Protein AF-A0A1I5ERI8-F1 (afdb_monomer_lite)

Radius of gyration: 33.24 Å; chains: 1; bounding box: 32×45×101 Å

Organism: NCBI:txid1881036

Sequence (100 aa):
MKSLLITCFTTLLITLAGPASADSNSGTITFRGAITNGSCNMNIGQNPVVFDCYDPASGKAVVTTANLMNPKSLTGLPVEVKMHWFNPEKTKGIIEVSYL

Foldseek 3Di:
DPPVVVVVVVVVVVVPPDPDPPPPPDDDDDDDDDDDPDAWDWPPVDPQIWIFHQQPVVRDTDIATAGPVDVVRQVPDQWHWDWAAPDPVRPDTDIDTGHD

pLDDT: mean 77.41, std 13.07, range [50.09, 92.06]

InterPro domains:
  IPR059806 YmdA, beta-sandwich domain [PF27184] (30-99)

Structure (mmCIF, N/CA/C/O backbone):
data_AF-A0A1I5ERI8-F1
#
_entry.id   AF-A0A1I5ERI8-F1
#
loop_
_atom_site.group_PDB
_atom_site.id
_atom_site.type_symbol
_atom_site.label_atom_id
_atom_site.label_alt_id
_atom_site.label_comp_id
_atom_site.label_asym_id
_atom_site.label_entity_id
_atom_site.label_seq_id
_atom_site.pdbx_PDB_ins_code
_atom_site.Cartn_x
_atom_site.Cartn_y
_atom_site.Cartn_z
_atom_site.occupancy
_atom_site.B_iso_or_equiv
_atom_site.auth_seq_id
_atom_site.auth_comp_id
_atom_site.auth_asym_id
_atom_site.auth_atom_id
_atom_site.pdbx_PDB_model_num
ATOM 1 N N . MET A 1 1 ? -0.067 32.428 84.262 1.00 50.50 1 MET A N 1
ATOM 2 C CA . MET A 1 1 ? -1.143 32.370 83.241 1.00 50.50 1 MET A CA 1
ATOM 3 C C . MET A 1 1 ? -0.608 32.426 81.795 1.00 50.50 1 MET A C 1
ATOM 5 O O . MET A 1 1 ? -1.209 33.080 80.960 1.00 50.50 1 MET A O 1
ATOM 9 N N . LYS A 1 2 ? 0.510 31.754 81.457 1.00 50.09 2 LYS A N 1
ATOM 10 C CA . LYS A 1 2 ? 1.075 31.770 80.082 1.00 50.09 2 LYS A CA 1
ATOM 11 C C . LYS A 1 2 ? 1.127 30.395 79.394 1.00 50.09 2 LYS A C 1
ATOM 13 O O . LYS A 1 2 ? 1.260 30.342 78.183 1.00 50.09 2 LYS A O 1
ATOM 18 N N . SER A 1 3 ? 0.966 29.299 80.145 1.00 53.22 3 SER A N 1
ATOM 19 C CA . SER A 1 3 ? 1.061 27.930 79.607 1.00 53.22 3 SER A CA 1
ATOM 20 C C . SER A 1 3 ? -0.217 27.466 78.882 1.00 53.22 3 SER A C 1
ATOM 22 O O . SER A 1 3 ? -0.141 26.768 77.881 1.00 53.22 3 SER A O 1
ATOM 24 N N . LEU A 1 4 ? -1.397 27.934 79.313 1.00 54.72 4 LEU A N 1
ATOM 25 C CA . LEU A 1 4 ? -2.700 27.540 78.743 1.00 54.72 4 LEU A CA 1
ATOM 26 C C . LEU A 1 4 ? -2.958 28.053 77.313 1.00 54.72 4 LEU A C 1
ATOM 28 O O . LEU A 1 4 ? -3.754 27.466 76.589 1.00 54.72 4 LEU A O 1
ATOM 32 N N . LEU A 1 5 ? -2.293 29.134 76.896 1.00 55.12 5 LEU A N 1
ATOM 33 C CA . LEU A 1 5 ? -2.463 29.716 75.558 1.00 55.12 5 LEU A CA 1
ATOM 34 C C . LEU A 1 5 ? -1.765 28.896 74.463 1.00 55.12 5 LEU A C 1
ATOM 36 O O . LEU A 1 5 ? -2.215 28.892 73.321 1.00 55.12 5 LEU A O 1
ATOM 40 N N . ILE A 1 6 ? -0.692 28.180 74.809 1.00 56.03 6 ILE A N 1
ATOM 41 C CA . ILE A 1 6 ? 0.124 27.437 73.840 1.00 56.03 6 ILE A CA 1
ATOM 42 C C . ILE A 1 6 ? -0.531 26.091 73.497 1.00 56.03 6 ILE A C 1
ATOM 44 O O . ILE A 1 6 ? -0.532 25.684 72.338 1.00 56.03 6 ILE A O 1
ATOM 48 N N . THR A 1 7 ? -1.170 25.433 74.468 1.00 55.31 7 THR A N 1
ATOM 49 C CA . THR A 1 7 ? -1.881 24.157 74.268 1.00 55.31 7 THR A CA 1
ATOM 50 C C . THR A 1 7 ? -3.178 24.288 73.464 1.00 55.31 7 THR A C 1
ATOM 52 O O . THR A 1 7 ? -3.609 23.325 72.833 1.00 55.31 7 THR A O 1
ATOM 55 N N . CYS A 1 8 ? -3.796 25.472 73.456 1.00 55.31 8 CYS A N 1
ATOM 56 C CA . CYS A 1 8 ? -5.009 25.737 72.676 1.00 55.31 8 CYS A CA 1
ATOM 57 C C . CYS A 1 8 ? -4.697 25.981 71.184 1.00 55.31 8 CYS A C 1
ATOM 59 O O . CYS A 1 8 ? -5.478 25.636 70.301 1.00 55.31 8 CYS A O 1
ATOM 61 N N . PHE A 1 9 ? -3.514 26.528 70.882 1.00 56.47 9 PHE A N 1
ATOM 62 C CA . PHE A 1 9 ? -3.093 26.794 69.504 1.00 56.47 9 PHE A CA 1
ATOM 63 C C . PHE A 1 9 ? -2.700 25.524 68.737 1.00 56.47 9 PHE A C 1
ATOM 65 O O . PHE A 1 9 ? -2.959 25.422 67.538 1.00 56.47 9 PHE A O 1
ATOM 72 N N . THR A 1 10 ? -2.110 24.535 69.412 1.00 56.09 10 THR A N 1
ATOM 73 C CA . THR A 1 10 ? -1.717 23.267 68.776 1.00 56.09 10 THR A CA 1
ATOM 74 C C . THR A 1 10 ? -2.911 22.371 68.457 1.00 56.09 10 THR A C 1
ATOM 76 O O . THR A 1 10 ? -2.872 21.649 67.467 1.00 56.09 10 THR A O 1
ATOM 79 N N . THR A 1 11 ? -3.995 22.446 69.232 1.00 55.72 11 THR A N 1
ATOM 80 C CA . THR A 1 11 ? -5.240 21.709 68.954 1.00 55.72 11 THR A CA 1
ATOM 81 C C . THR A 1 11 ? -6.041 22.326 67.806 1.00 55.72 11 THR A C 1
ATOM 83 O O . THR A 1 11 ? -6.619 21.585 67.014 1.00 55.72 11 THR A O 1
ATOM 86 N N . LEU A 1 12 ? -6.005 23.653 67.637 1.00 55.16 12 LEU A N 1
ATOM 87 C CA . LEU A 1 12 ? -6.673 24.334 66.521 1.00 55.16 12 LEU A CA 1
ATOM 88 C C . LEU A 1 12 ? -6.061 23.960 65.155 1.00 55.16 12 LEU A C 1
ATOM 90 O O . LEU A 1 12 ? -6.788 23.716 64.193 1.00 55.16 12 LEU A O 1
ATOM 94 N N . LEU A 1 13 ? -4.732 23.841 65.072 1.00 56.91 13 LEU A N 1
ATOM 95 C CA . LEU A 1 13 ? -4.027 23.523 63.820 1.00 56.91 13 LEU A CA 1
ATOM 96 C C . LEU A 1 13 ? -4.316 22.112 63.283 1.00 56.91 13 LEU A C 1
ATOM 98 O O . LEU A 1 13 ? -4.294 21.911 62.072 1.00 56.91 13 LEU A O 1
ATOM 102 N N . ILE A 1 14 ? -4.635 21.148 64.152 1.00 57.62 14 ILE A N 1
ATOM 103 C CA . ILE A 1 14 ? -4.919 19.761 63.739 1.00 57.62 14 ILE A CA 1
ATOM 104 C C . ILE A 1 14 ? -6.344 19.639 63.163 1.00 57.62 14 ILE A C 1
ATOM 106 O O . ILE A 1 14 ? -6.611 18.758 62.353 1.00 57.62 14 ILE A O 1
ATOM 110 N N . THR A 1 15 ? -7.249 20.563 63.506 1.00 56.38 15 THR A N 1
ATOM 111 C CA . THR A 1 15 ? -8.638 20.565 63.004 1.00 56.38 15 THR A CA 1
ATOM 112 C C . THR A 1 15 ? -8.827 21.212 61.628 1.00 56.38 15 THR A C 1
ATOM 114 O O . THR A 1 15 ? -9.897 21.069 61.043 1.00 56.38 15 THR A O 1
ATOM 117 N N . LEU A 1 16 ? -7.808 21.889 61.081 1.00 56.34 16 LEU A N 1
ATOM 118 C CA . LEU A 1 16 ? -7.875 22.498 59.742 1.00 56.34 16 LEU A CA 1
ATOM 119 C C . LEU A 1 16 ? -7.454 21.555 58.604 1.00 56.34 16 LEU A C 1
ATOM 121 O O . LEU A 1 16 ? -7.625 21.901 57.435 1.00 56.34 16 LEU A O 1
ATOM 125 N N . ALA A 1 17 ? -6.936 20.365 58.912 1.00 59.94 17 ALA A N 1
ATOM 126 C CA . ALA A 1 17 ? -6.695 19.337 57.908 1.00 59.94 17 ALA A CA 1
ATOM 127 C C . ALA A 1 17 ? -8.022 18.631 57.579 1.00 59.94 17 ALA A C 1
ATOM 129 O O . ALA A 1 17 ? -8.312 17.544 58.075 1.00 59.94 17 ALA A O 1
ATOM 130 N N . GLY A 1 18 ? -8.862 19.289 56.776 1.00 63.06 18 GLY A N 1
ATOM 131 C CA . GLY A 1 18 ? -10.019 18.644 56.158 1.00 63.06 18 GLY A CA 1
ATOM 132 C C . GLY A 1 18 ? -9.578 17.438 55.315 1.00 63.06 18 GLY A C 1
ATOM 133 O O . GLY A 1 18 ? -8.424 17.388 54.880 1.00 63.06 18 GLY A O 1
ATOM 134 N N . PRO A 1 19 ? -10.459 16.449 55.085 1.00 63.84 19 PRO A N 1
ATOM 135 C CA . PRO A 1 19 ? -10.127 15.320 54.228 1.00 63.84 19 PRO A CA 1
ATOM 136 C C . PRO A 1 19 ? -9.692 15.849 52.858 1.00 63.84 19 PRO A C 1
ATOM 138 O O . PRO A 1 19 ? -10.443 16.557 52.190 1.00 63.84 19 PRO A O 1
ATOM 141 N N . ALA A 1 20 ? -8.461 15.534 52.456 1.00 63.72 20 ALA A N 1
ATOM 142 C CA . ALA A 1 20 ? -8.014 15.774 51.097 1.00 63.72 20 ALA A CA 1
ATOM 143 C C . ALA A 1 20 ? -8.792 14.813 50.195 1.00 63.72 20 ALA A C 1
ATOM 145 O O . ALA A 1 20 ? -8.505 13.616 50.149 1.00 63.72 20 ALA A O 1
ATOM 146 N N . SER A 1 21 ? -9.816 15.330 49.523 1.00 63.47 21 SER A N 1
ATOM 147 C CA . SER A 1 21 ? -10.498 14.623 48.448 1.00 63.47 21 SER A CA 1
ATOM 148 C C . SER A 1 21 ? -9.483 14.410 47.330 1.00 63.47 21 SER A C 1
ATOM 150 O O . SER A 1 21 ? -9.178 15.329 46.575 1.00 63.47 21 SER A O 1
ATOM 152 N N . ALA A 1 22 ? -8.896 13.219 47.250 1.00 63.38 22 ALA A N 1
ATOM 153 C CA . ALA A 1 22 ? -8.197 12.816 46.045 1.00 63.38 22 ALA A CA 1
ATOM 154 C C . ALA A 1 22 ? -9.274 12.620 44.975 1.00 63.38 22 ALA A C 1
ATOM 156 O O . ALA A 1 22 ? -10.027 11.648 45.038 1.00 63.38 22 ALA A O 1
ATOM 157 N N . ASP A 1 23 ? -9.392 13.566 44.042 1.00 63.91 23 ASP A N 1
ATOM 158 C CA . ASP A 1 23 ? -10.261 13.403 42.881 1.00 63.91 23 ASP A CA 1
ATOM 159 C C . ASP A 1 23 ? -9.869 12.104 42.170 1.00 63.91 23 ASP A C 1
ATOM 161 O O . ASP A 1 23 ? -8.783 11.985 41.596 1.00 63.91 23 ASP A O 1
ATOM 165 N N . SER A 1 24 ? -10.747 11.098 42.220 1.00 65.31 24 SER A N 1
ATOM 166 C CA . SER A 1 24 ? -10.597 9.895 41.412 1.00 65.31 24 SER A CA 1
ATOM 167 C C . SER A 1 24 ? -11.000 10.257 39.989 1.00 65.31 24 SER A C 1
ATOM 169 O O . SER A 1 24 ? -12.121 9.988 39.552 1.00 65.31 24 SER A O 1
ATOM 171 N N . ASN A 1 25 ? -10.102 10.929 39.272 1.00 69.25 25 ASN A N 1
ATOM 172 C CA . ASN A 1 25 ? -10.302 11.243 37.867 1.00 69.25 25 ASN A CA 1
ATOM 173 C C . ASN A 1 25 ? -10.228 9.928 37.078 1.00 69.25 25 ASN A C 1
ATOM 175 O O . ASN A 1 25 ? -9.168 9.491 36.634 1.00 69.25 25 ASN A O 1
ATOM 179 N N . SER A 1 26 ? -11.363 9.239 36.993 1.00 74.12 26 SER A N 1
ATOM 180 C CA .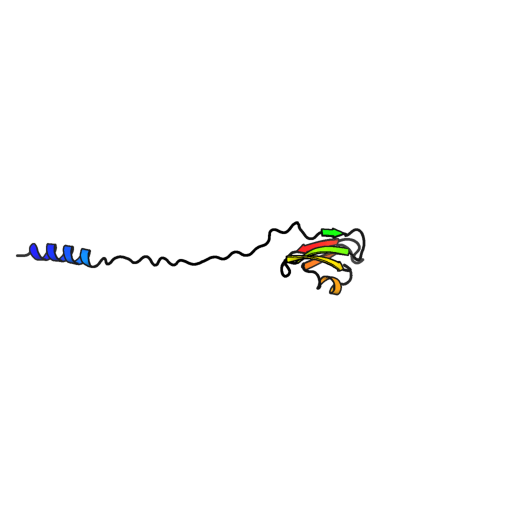 SER A 1 26 ? -11.510 7.995 36.249 1.00 74.12 26 SER A CA 1
ATOM 181 C C . SER A 1 26 ? -11.998 8.315 34.841 1.00 74.12 26 SER A C 1
ATOM 183 O O . SER A 1 26 ? -12.916 9.113 34.659 1.00 74.12 26 SER A O 1
ATOM 185 N N . GLY A 1 27 ? -11.381 7.697 33.843 1.00 78.44 27 GLY A N 1
ATOM 186 C CA . GLY A 1 27 ? -11.757 7.827 32.443 1.00 78.44 27 GLY A CA 1
ATOM 187 C C . GLY A 1 27 ? -11.711 6.467 31.765 1.00 78.44 27 GLY A C 1
ATOM 188 O O . GLY A 1 27 ? -11.063 5.540 32.247 1.00 78.44 27 GLY A O 1
ATOM 189 N N . THR A 1 28 ? -12.409 6.337 30.643 1.00 82.69 28 THR A N 1
ATOM 190 C CA . THR A 1 28 ? -12.360 5.121 29.825 1.00 82.69 28 THR A CA 1
ATOM 191 C C . THR A 1 28 ? -11.389 5.334 28.673 1.00 82.69 28 THR A C 1
ATOM 193 O O . THR A 1 28 ? -11.574 6.254 27.878 1.00 82.69 28 THR A O 1
ATOM 196 N N . ILE A 1 29 ? -10.382 4.466 28.548 1.00 70.38 29 ILE A N 1
ATOM 197 C CA . ILE A 1 29 ? -9.555 4.387 27.340 1.00 70.38 29 ILE A CA 1
ATOM 198 C C . ILE A 1 29 ? -10.155 3.304 26.450 1.00 70.38 29 ILE A C 1
ATOM 200 O O . ILE A 1 29 ? -10.194 2.133 26.823 1.00 70.38 29 ILE A O 1
ATOM 204 N N . THR A 1 30 ? -10.651 3.698 25.280 1.00 78.06 30 THR A N 1
ATOM 205 C CA . THR A 1 30 ? 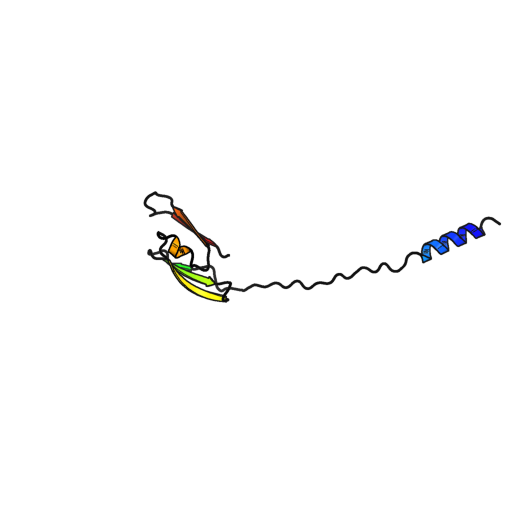-11.148 2.751 24.278 1.00 78.06 30 THR A CA 1
ATOM 206 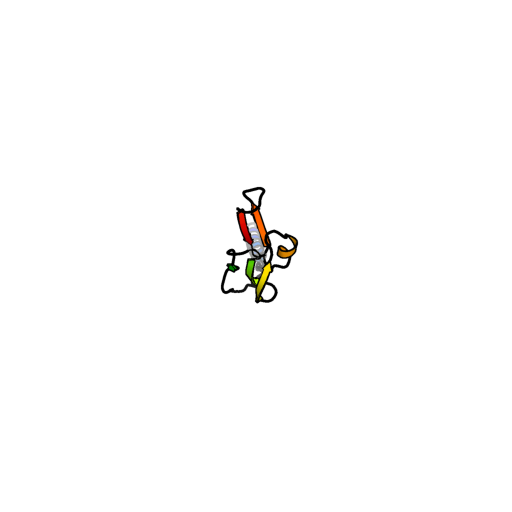C C . THR A 1 30 ? -10.073 2.537 23.227 1.00 78.06 30 THR A C 1
ATOM 208 O O . THR A 1 30 ? -9.732 3.464 22.495 1.00 78.06 30 THR A O 1
ATOM 211 N N . PHE A 1 31 ? -9.575 1.309 23.124 1.00 78.25 31 PHE A N 1
ATOM 212 C CA . PHE A 1 31 ? -8.704 0.894 22.030 1.00 78.25 31 PHE A CA 1
ATOM 213 C C . PHE A 1 31 ? -9.546 0.253 20.927 1.00 78.25 31 PHE A C 1
ATOM 215 O O . PHE A 1 31 ? -10.446 -0.541 21.201 1.00 78.25 31 PHE A O 1
ATOM 222 N N . ARG A 1 32 ? -9.256 0.598 19.673 1.00 73.06 32 ARG A N 1
ATOM 223 C CA . ARG A 1 32 ? -9.833 -0.042 18.488 1.00 73.06 32 ARG A CA 1
ATOM 224 C C . ARG A 1 32 ? -8.692 -0.574 17.636 1.00 73.06 32 ARG A C 1
ATOM 226 O O . ARG A 1 32 ? -7.711 0.128 17.420 1.00 73.06 32 ARG A O 1
ATOM 233 N N . GLY A 1 33 ? -8.833 -1.803 17.168 1.00 66.06 33 GLY A N 1
ATOM 234 C CA . GLY A 1 33 ? -7.871 -2.470 16.300 1.00 66.06 33 GLY A CA 1
ATOM 235 C C . GLY A 1 33 ? -8.483 -3.741 15.723 1.00 66.06 33 GLY A C 1
ATOM 236 O O . GLY A 1 33 ? -9.541 -4.183 16.175 1.00 66.06 33 GLY A O 1
ATOM 237 N N . ALA A 1 34 ? -7.826 -4.317 14.723 1.00 66.81 34 ALA A N 1
ATOM 238 C CA . ALA A 1 34 ? -8.213 -5.583 14.116 1.00 66.81 34 ALA A CA 1
ATOM 239 C C . ALA A 1 34 ? -7.001 -6.519 14.083 1.00 66.81 34 ALA A C 1
ATOM 241 O O . ALA A 1 34 ? -5.892 -6.084 13.778 1.00 66.81 34 ALA A O 1
ATOM 242 N N . ILE A 1 35 ? -7.217 -7.801 14.384 1.00 67.12 35 ILE A N 1
ATOM 243 C CA . ILE A 1 35 ? -6.233 -8.851 14.104 1.00 67.12 35 ILE A CA 1
ATOM 244 C C . ILE A 1 35 ? -6.495 -9.291 12.666 1.00 67.12 35 ILE A C 1
ATOM 246 O O . ILE A 1 35 ? -7.513 -9.922 12.386 1.00 67.12 35 ILE A O 1
ATOM 250 N N . THR A 1 36 ? -5.622 -8.886 11.750 1.00 67.75 36 THR A N 1
ATOM 251 C CA . THR A 1 36 ? -5.760 -9.176 10.320 1.00 67.75 36 THR A CA 1
ATOM 252 C C . THR A 1 36 ? -4.866 -10.351 9.939 1.00 67.75 36 THR A C 1
ATOM 254 O O . THR A 1 36 ? -3.824 -10.589 10.549 1.00 67.75 36 THR A O 1
ATOM 257 N N . ASN A 1 37 ? -5.287 -11.122 8.935 1.00 59.31 37 ASN A N 1
ATOM 258 C CA . ASN A 1 37 ? -4.649 -12.394 8.581 1.00 59.31 37 ASN A CA 1
ATOM 259 C C . ASN A 1 37 ? -3.324 -12.254 7.802 1.00 59.31 37 ASN A C 1
ATOM 261 O O . ASN A 1 37 ? -2.783 -13.262 7.355 1.00 59.31 37 ASN A O 1
ATOM 265 N N . GLY A 1 38 ? -2.767 -11.049 7.648 1.00 67.06 38 GLY A N 1
ATOM 266 C CA . GLY A 1 38 ? -1.449 -10.886 7.037 1.00 67.06 38 GLY A CA 1
ATOM 267 C C . GLY A 1 38 ? -1.148 -9.491 6.506 1.00 67.06 38 GLY A C 1
ATOM 268 O O . GLY A 1 38 ? -2.023 -8.637 6.364 1.00 67.06 38 GLY A O 1
ATOM 269 N N . SER A 1 39 ? 0.130 -9.277 6.197 1.00 73.44 39 SER A N 1
ATOM 270 C CA . SER A 1 39 ? 0.610 -8.152 5.389 1.00 73.44 39 SER A CA 1
ATOM 271 C C . SER A 1 39 ? 0.006 -8.184 3.980 1.00 73.44 39 SER A C 1
ATOM 273 O O . SER A 1 39 ? -0.467 -9.227 3.536 1.00 73.44 39 SER A O 1
ATOM 275 N N . CYS A 1 40 ? 0.056 -7.067 3.247 1.00 85.00 40 CYS A N 1
ATOM 276 C CA . CYS A 1 40 ? -0.406 -7.064 1.860 1.00 85.00 40 CYS A CA 1
ATOM 277 C C . CYS A 1 40 ? 0.456 -8.020 1.024 1.00 85.00 40 CYS A C 1
ATOM 279 O O . CYS A 1 40 ? 1.685 -7.925 1.044 1.00 85.00 40 CYS A O 1
ATOM 281 N N . ASN A 1 41 ? -0.184 -8.945 0.313 1.00 88.19 41 ASN A N 1
ATOM 282 C CA . ASN A 1 41 ? 0.483 -9.858 -0.601 1.00 88.19 41 ASN A CA 1
ATOM 283 C C . ASN A 1 41 ? 0.524 -9.238 -2.003 1.00 88.19 41 ASN A C 1
ATOM 285 O O . ASN A 1 41 ? -0.462 -8.676 -2.478 1.00 88.19 41 ASN A O 1
ATOM 289 N N . MET A 1 42 ? 1.668 -9.344 -2.674 1.00 87.69 42 MET A N 1
ATOM 290 C CA . MET A 1 42 ? 1.875 -8.804 -4.014 1.00 87.69 42 MET A CA 1
ATOM 291 C C . MET A 1 42 ? 2.422 -9.880 -4.941 1.00 87.69 42 MET A C 1
ATOM 293 O O . MET A 1 42 ? 3.488 -10.445 -4.690 1.00 87.69 42 MET A O 1
ATOM 297 N N . ASN A 1 43 ? 1.752 -10.104 -6.070 1.00 86.75 43 ASN A N 1
ATOM 298 C CA . ASN A 1 43 ? 2.300 -10.943 -7.133 1.00 86.75 43 ASN A CA 1
ATOM 299 C C . ASN A 1 43 ? 3.134 -10.094 -8.106 1.00 86.75 43 ASN A C 1
ATOM 301 O O . ASN A 1 43 ? 2.621 -9.578 -9.097 1.00 86.75 43 ASN A O 1
ATOM 305 N N . ILE A 1 44 ? 4.427 -9.947 -7.804 1.00 80.62 44 ILE A N 1
ATOM 306 C CA . ILE A 1 44 ? 5.367 -9.059 -8.519 1.00 80.62 44 ILE A CA 1
ATOM 307 C C . ILE A 1 44 ? 5.960 -9.737 -9.777 1.00 80.62 44 ILE A C 1
ATOM 309 O O . ILE A 1 44 ? 6.782 -9.157 -10.480 1.00 80.62 44 ILE A O 1
ATOM 313 N N . GLY A 1 45 ? 5.550 -10.969 -10.106 1.00 75.25 45 GLY A N 1
ATOM 314 C CA . GLY A 1 45 ? 6.097 -11.708 -11.251 1.00 75.25 45 GLY A CA 1
ATOM 315 C C . GLY A 1 45 ? 5.811 -11.064 -12.613 1.00 75.25 45 GLY A C 1
ATOM 316 O O . GLY A 1 45 ? 6.535 -11.327 -13.573 1.00 75.25 45 GLY A O 1
ATOM 317 N N . GLN A 1 46 ? 4.774 -10.225 -12.709 1.00 75.12 46 GLN A N 1
ATOM 318 C CA . GLN A 1 46 ? 4.373 -9.520 -13.927 1.00 75.12 46 GLN A CA 1
ATOM 319 C C . GLN A 1 46 ? 3.837 -8.118 -13.602 1.00 75.12 46 GLN A C 1
ATOM 321 O O . GLN A 1 46 ? 3.316 -7.881 -12.517 1.00 75.12 46 GLN A O 1
ATOM 326 N N . ASN A 1 47 ? 3.964 -7.186 -14.551 1.00 80.75 47 ASN A N 1
ATOM 327 C CA . ASN A 1 47 ? 3.291 -5.886 -14.513 1.00 80.75 47 ASN A CA 1
ATOM 328 C C . ASN A 1 47 ? 2.142 -5.916 -15.540 1.00 80.75 47 ASN A C 1
ATOM 330 O O . ASN A 1 47 ? 2.422 -6.159 -16.718 1.00 80.75 47 ASN A O 1
ATOM 334 N N . PRO A 1 48 ? 0.879 -5.664 -15.151 1.00 87.44 48 PRO A N 1
ATOM 335 C CA . PRO A 1 48 ? 0.434 -5.116 -13.867 1.00 87.44 48 PRO A CA 1
ATOM 336 C C . PRO A 1 48 ? 0.473 -6.114 -12.699 1.00 87.44 48 PRO A C 1
ATOM 338 O O . PRO A 1 48 ? 0.258 -7.308 -12.881 1.00 87.44 48 PRO A O 1
ATOM 341 N N . VAL A 1 49 ? 0.740 -5.590 -11.501 1.00 90.62 49 VAL A N 1
ATOM 342 C CA . VAL A 1 49 ? 0.868 -6.342 -10.245 1.00 90.62 49 VAL A CA 1
ATOM 343 C C . VAL A 1 49 ? -0.494 -6.468 -9.575 1.00 90.62 49 VAL A C 1
ATOM 345 O O . VAL A 1 49 ? -1.260 -5.505 -9.517 1.00 90.62 49 VAL A O 1
ATOM 348 N N . VAL A 1 50 ? -0.781 -7.651 -9.036 1.00 91.75 50 VAL A N 1
ATOM 349 C CA . VAL A 1 50 ? -1.971 -7.900 -8.213 1.00 91.75 50 VAL A CA 1
ATOM 350 C C . VAL A 1 50 ? -1.612 -7.700 -6.743 1.00 91.75 50 VAL A C 1
ATOM 352 O O . VAL A 1 50 ? -0.703 -8.361 -6.240 1.00 91.75 50 VAL A O 1
ATOM 355 N N . PHE A 1 51 ? -2.334 -6.798 -6.084 1.00 90.94 51 PHE A N 1
ATOM 356 C CA . PHE A 1 51 ? -2.264 -6.504 -4.656 1.00 90.94 51 PHE A CA 1
ATOM 357 C C . PHE A 1 51 ? -3.452 -7.162 -3.962 1.00 90.94 51 PHE A C 1
ATOM 359 O O . PHE A 1 51 ? -4.591 -6.877 -4.319 1.00 90.94 51 PHE A O 1
ATOM 366 N N . ASP A 1 52 ? -3.187 -8.012 -2.980 1.00 90.81 52 ASP A N 1
ATOM 367 C CA . ASP A 1 52 ? -4.177 -8.597 -2.077 1.00 90.81 52 ASP A CA 1
ATOM 368 C C . ASP A 1 52 ? -3.883 -8.069 -0.668 1.00 90.81 52 ASP A C 1
ATOM 370 O O . ASP A 1 52 ? -2.992 -8.560 0.032 1.00 90.81 52 ASP A O 1
ATOM 374 N N . CYS A 1 53 ? -4.558 -6.977 -0.308 1.00 88.50 53 CYS A N 1
ATOM 375 C CA . CYS A 1 53 ? -4.329 -6.256 0.940 1.00 88.50 53 CYS A CA 1
ATOM 376 C C . CYS A 1 53 ? -5.591 -6.257 1.809 1.00 88.50 53 CYS A C 1
ATOM 378 O O . CYS A 1 53 ? -6.711 -6.336 1.309 1.00 88.50 53 CYS A O 1
ATOM 380 N N . TYR A 1 54 ? -5.430 -6.074 3.116 1.00 86.94 54 TYR A N 1
ATOM 381 C CA . TYR A 1 54 ? -6.561 -5.822 4.006 1.00 86.94 54 TYR A CA 1
ATOM 382 C C . TYR A 1 54 ? -6.895 -4.327 4.043 1.00 86.94 54 TYR A C 1
ATOM 384 O O . TYR A 1 54 ? -6.029 -3.517 4.349 1.00 86.94 54 TYR A O 1
ATOM 392 N N . ASP A 1 55 ? -8.140 -3.949 3.774 1.00 85.50 55 ASP A N 1
ATOM 393 C CA . ASP A 1 55 ? -8.588 -2.566 3.924 1.00 85.50 55 ASP A CA 1
ATOM 394 C C . ASP A 1 55 ? -9.023 -2.296 5.379 1.00 85.50 55 ASP A C 1
ATOM 396 O O . ASP A 1 55 ? -10.033 -2.854 5.831 1.00 85.50 55 ASP A O 1
ATOM 400 N N . PRO A 1 56 ? -8.301 -1.438 6.128 1.00 77.69 56 PRO A N 1
ATOM 401 C CA . PRO A 1 56 ? -8.632 -1.132 7.516 1.00 77.69 56 PRO A CA 1
ATOM 402 C C . PRO A 1 56 ? -9.974 -0.403 7.673 1.00 77.69 56 PRO A C 1
ATOM 404 O O . PRO A 1 56 ? -10.582 -0.504 8.740 1.00 77.69 56 PRO A O 1
ATOM 407 N N . ALA A 1 57 ? -10.468 0.292 6.641 1.00 81.69 57 ALA A N 1
ATOM 408 C CA . ALA A 1 57 ? -11.740 1.010 6.707 1.00 81.69 57 ALA A CA 1
ATOM 409 C C . ALA A 1 57 ? -12.947 0.066 6.590 1.00 81.69 57 ALA A C 1
ATOM 411 O O . ALA A 1 57 ? -13.911 0.198 7.347 1.00 81.69 57 ALA A O 1
ATOM 412 N N . SER A 1 58 ? -12.909 -0.893 5.658 1.00 82.75 58 SER A N 1
ATOM 413 C CA . SER A 1 58 ? -14.000 -1.862 5.459 1.00 82.75 58 SER A CA 1
ATOM 414 C C . SER A 1 58 ? -13.859 -3.145 6.281 1.00 82.75 58 SER A C 1
ATOM 416 O O . SER A 1 58 ? -14.839 -3.879 6.444 1.00 82.75 58 SER A O 1
ATOM 418 N N . GLY A 1 59 ? -12.662 -3.426 6.795 1.00 79.44 59 GLY A N 1
ATOM 419 C CA . GLY A 1 59 ? -12.354 -4.639 7.543 1.00 79.44 59 GLY A CA 1
ATOM 420 C C . GLY A 1 59 ? -12.317 -5.907 6.681 1.00 79.44 59 GLY A C 1
ATOM 421 O O . GLY A 1 59 ? -12.601 -7.001 7.174 1.00 79.44 59 GLY A O 1
ATOM 422 N N . LYS A 1 60 ? -12.047 -5.773 5.378 1.00 83.69 60 LYS A N 1
ATOM 423 C CA . LYS A 1 60 ? -12.092 -6.872 4.402 1.00 83.69 60 LYS A CA 1
ATOM 424 C C . LYS A 1 60 ? -10.821 -6.927 3.566 1.00 83.69 60 LYS A C 1
ATOM 426 O O . LYS A 1 60 ? -10.154 -5.919 3.367 1.00 83.69 60 LYS A O 1
ATOM 431 N N . ALA A 1 61 ? -10.519 -8.111 3.036 1.00 86.12 61 ALA A N 1
ATOM 432 C CA . ALA A 1 61 ? -9.513 -8.252 1.992 1.00 86.12 61 ALA A CA 1
ATOM 433 C C . ALA A 1 61 ? -10.010 -7.598 0.694 1.00 86.12 61 ALA A C 1
ATOM 435 O O . ALA A 1 61 ? -11.166 -7.778 0.298 1.00 86.12 61 ALA A O 1
ATOM 436 N N . VAL A 1 62 ? -9.131 -6.840 0.049 1.00 87.94 62 VAL A N 1
ATOM 437 C CA . VAL A 1 62 ? -9.365 -6.139 -1.209 1.00 87.94 62 VAL A CA 1
ATOM 438 C C . VAL A 1 62 ? -8.263 -6.539 -2.176 1.00 87.94 62 VAL A C 1
ATOM 440 O O . VAL A 1 62 ? -7.076 -6.365 -1.895 1.00 87.94 62 VAL A O 1
ATOM 443 N N . VAL A 1 63 ? -8.682 -7.053 -3.332 1.00 90.19 63 VAL A N 1
ATOM 444 C CA . VAL A 1 63 ? -7.780 -7.447 -4.411 1.00 90.19 63 VAL A CA 1
ATOM 445 C C . VAL A 1 63 ? -7.861 -6.420 -5.530 1.00 90.19 63 VAL A C 1
ATOM 447 O O . VAL A 1 63 ? -8.910 -6.260 -6.156 1.00 90.19 63 VAL A O 1
ATOM 450 N N . THR A 1 64 ? -6.747 -5.750 -5.809 1.00 90.56 64 THR A N 1
ATOM 451 C CA . THR A 1 64 ? -6.662 -4.696 -6.824 1.00 90.56 64 THR A CA 1
ATOM 452 C C . THR A 1 64 ? -5.453 -4.918 -7.719 1.00 90.56 64 THR A C 1
ATOM 454 O O . THR A 1 64 ? -4.365 -5.250 -7.263 1.00 90.56 64 THR A O 1
ATOM 457 N N . THR A 1 65 ? -5.631 -4.717 -9.022 1.00 91.12 65 THR A N 1
ATOM 458 C CA . THR A 1 65 ? -4.533 -4.778 -9.993 1.00 91.12 65 THR A CA 1
ATOM 459 C C . THR A 1 65 ? -4.039 -3.368 -10.290 1.00 91.12 65 THR A C 1
ATOM 461 O O . THR A 1 65 ? -4.836 -2.509 -10.668 1.00 91.12 65 THR A O 1
ATOM 464 N N . ALA A 1 66 ? -2.737 -3.128 -10.152 1.00 91.19 66 ALA A N 1
ATOM 465 C CA . ALA A 1 66 ? -2.132 -1.828 -10.417 1.00 91.19 66 ALA A CA 1
ATOM 466 C C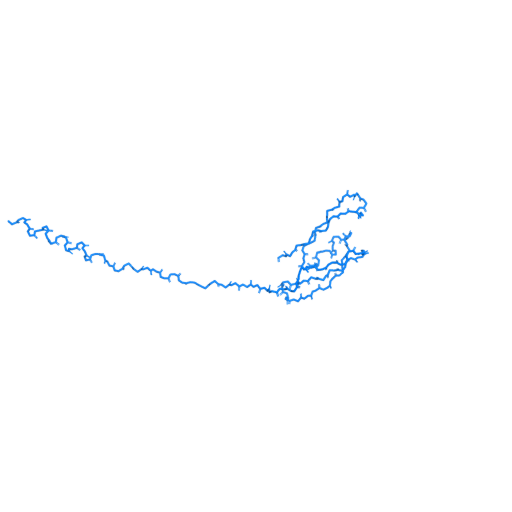 . ALA A 1 66 ? -0.888 -1.950 -11.302 1.00 91.19 66 ALA A C 1
ATOM 468 O O . ALA A 1 66 ? -0.107 -2.897 -11.218 1.00 91.19 66 ALA A O 1
ATOM 469 N N . ASN A 1 67 ? -0.700 -0.964 -12.174 1.00 90.12 67 ASN A N 1
ATOM 470 C CA . ASN A 1 67 ? 0.469 -0.872 -13.035 1.00 90.12 67 ASN A CA 1
ATOM 471 C C . ASN A 1 67 ? 1.528 -0.015 -12.334 1.00 90.12 67 ASN A C 1
ATOM 473 O O . ASN A 1 67 ? 1.362 1.198 -12.210 1.00 90.12 67 ASN A O 1
ATOM 477 N N . LEU A 1 68 ? 2.651 -0.621 -11.947 1.00 86.75 68 LEU A N 1
ATOM 478 C CA . LEU A 1 68 ? 3.728 0.069 -11.221 1.00 86.75 68 LEU A CA 1
ATOM 479 C C . LEU A 1 68 ? 4.326 1.255 -11.999 1.00 86.75 68 LEU A C 1
ATOM 481 O O . LEU A 1 68 ? 4.887 2.177 -11.410 1.00 86.75 68 LEU A O 1
ATOM 485 N N . MET A 1 69 ? 4.190 1.250 -13.327 1.00 86.75 69 MET A N 1
ATOM 486 C CA . MET A 1 69 ? 4.655 2.326 -14.207 1.00 86.75 69 MET A CA 1
ATOM 487 C C . MET A 1 69 ? 3.654 3.482 -14.319 1.00 86.75 69 MET A C 1
ATOM 489 O O . MET A 1 69 ? 3.999 4.538 -14.849 1.00 86.75 69 MET A O 1
ATOM 493 N N . ASN A 1 70 ? 2.426 3.304 -13.823 1.00 88.81 70 ASN A N 1
ATOM 494 C CA . ASN A 1 70 ? 1.372 4.310 -13.818 1.00 88.81 70 ASN A CA 1
ATOM 495 C C . ASN A 1 70 ? 1.026 4.725 -12.374 1.00 88.81 70 ASN A C 1
ATOM 497 O O . ASN A 1 70 ? 0.213 4.054 -11.728 1.00 88.81 70 ASN A O 1
ATOM 501 N N . PRO A 1 71 ? 1.541 5.871 -11.888 1.00 84.56 71 PRO A N 1
ATOM 502 C CA . PRO A 1 71 ? 1.301 6.344 -10.524 1.00 84.56 71 PRO A CA 1
ATOM 503 C C . PRO A 1 71 ? -0.183 6.475 -10.165 1.00 84.56 71 PRO A C 1
ATOM 505 O O . PRO A 1 71 ? -0.568 6.210 -9.032 1.00 84.56 71 PRO A O 1
ATOM 508 N N . LYS A 1 72 ? -1.044 6.815 -11.136 1.00 88.06 72 LYS A N 1
ATOM 509 C CA . LYS A 1 72 ? -2.495 6.943 -10.908 1.00 88.06 72 LYS A CA 1
ATOM 510 C C . LYS A 1 72 ? -3.169 5.615 -10.569 1.00 88.06 72 LYS A C 1
ATOM 512 O O . LYS A 1 72 ? -4.237 5.615 -9.976 1.00 88.06 72 LYS A O 1
ATOM 517 N N . SER A 1 73 ? -2.581 4.488 -10.965 1.00 88.19 73 SER A N 1
ATOM 518 C CA . SER A 1 73 ? -3.123 3.173 -10.607 1.00 88.19 73 SER A CA 1
ATOM 519 C C . SER A 1 73 ? -2.790 2.766 -9.169 1.00 88.19 73 SER A C 1
ATOM 521 O O . SER A 1 73 ? -3.445 1.883 -8.629 1.00 88.19 73 SER A O 1
ATOM 523 N N . LEU A 1 74 ? -1.818 3.435 -8.538 1.00 87.19 74 LEU A N 1
ATOM 524 C CA . LEU A 1 74 ? -1.391 3.163 -7.165 1.00 87.19 74 LEU A CA 1
ATOM 525 C C . LEU A 1 74 ? -2.212 3.947 -6.132 1.00 87.19 74 LEU A C 1
ATOM 527 O O . LEU A 1 74 ? -2.327 3.517 -4.993 1.00 87.19 74 LEU A O 1
ATOM 531 N N . THR A 1 75 ? -2.832 5.067 -6.519 1.00 85.38 75 THR A N 1
ATOM 532 C CA . THR A 1 75 ? -3.600 5.926 -5.597 1.00 85.38 75 THR A CA 1
ATOM 533 C C . THR A 1 75 ? -4.925 5.320 -5.131 1.00 85.38 75 THR A C 1
ATOM 535 O O . THR A 1 75 ? -5.535 5.846 -4.210 1.00 85.38 75 THR A O 1
ATOM 538 N N . GLY A 1 76 ? -5.411 4.264 -5.792 1.00 83.00 76 GLY A N 1
ATOM 539 C CA . GLY A 1 76 ? -6.661 3.577 -5.442 1.00 83.00 76 GLY A CA 1
ATOM 540 C C . GLY A 1 76 ? -6.476 2.364 -4.529 1.00 83.00 76 GLY A C 1
ATOM 541 O O . GLY A 1 76 ? -7.439 1.644 -4.280 1.00 83.00 76 GLY A O 1
ATOM 542 N N . LEU A 1 77 ? -5.247 2.094 -4.087 1.00 87.94 77 LEU A N 1
ATOM 543 C CA . LEU A 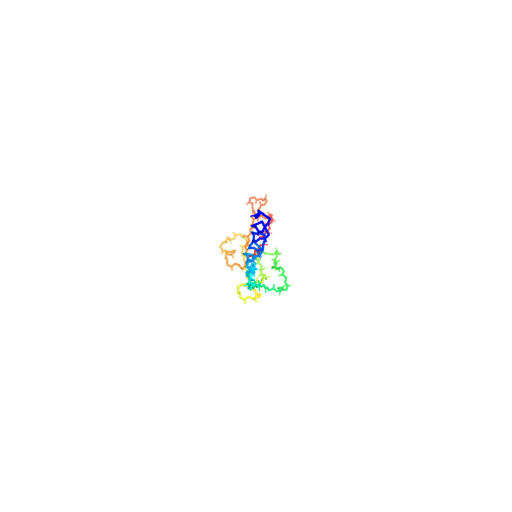1 77 ? -4.941 0.966 -3.217 1.00 87.94 77 LEU A CA 1
ATOM 544 C C . LEU A 1 77 ? -5.229 1.330 -1.750 1.00 87.94 77 LEU A C 1
ATOM 546 O O . LEU A 1 77 ? -5.005 2.473 -1.357 1.00 87.94 77 LEU A O 1
ATOM 550 N N . PRO A 1 78 ? -5.657 0.369 -0.909 1.00 87.31 78 PRO A N 1
ATOM 551 C CA . PRO A 1 78 ? -5.825 0.572 0.536 1.00 87.31 78 PRO A CA 1
ATOM 552 C C . PRO A 1 78 ? -4.480 0.629 1.295 1.00 87.31 78 PRO A C 1
ATOM 554 O O . PRO A 1 78 ? -4.425 0.420 2.503 1.00 87.31 78 PRO A O 1
ATOM 557 N N . VAL A 1 79 ? -3.384 0.863 0.572 1.00 87.38 79 VAL A N 1
ATOM 558 C CA . VAL A 1 79 ? -2.002 0.919 1.048 1.00 87.38 79 VAL A CA 1
ATOM 559 C C . VAL A 1 79 ? -1.269 2.030 0.305 1.00 87.38 79 VAL A C 1
ATOM 561 O O . VAL A 1 79 ? -1.560 2.310 -0.861 1.00 87.38 79 VAL A O 1
ATOM 564 N N . GLU A 1 80 ? -0.287 2.640 0.955 1.00 89.88 80 GLU A N 1
ATOM 565 C CA . GLU A 1 80 ? 0.646 3.542 0.288 1.00 89.88 80 GLU A CA 1
ATOM 566 C C . GLU A 1 80 ? 1.728 2.715 -0.419 1.00 89.88 80 GLU A C 1
ATOM 568 O O . GLU A 1 80 ? 2.335 1.831 0.186 1.00 89.88 80 GLU A O 1
ATOM 573 N N . VAL A 1 81 ? 1.981 3.010 -1.699 1.00 89.69 81 VAL A N 1
ATOM 574 C CA . VAL A 1 81 ? 3.026 2.350 -2.496 1.00 89.69 81 VAL A CA 1
ATOM 575 C C . VAL A 1 81 ? 4.055 3.375 -2.958 1.00 89.69 81 VAL A C 1
ATOM 577 O O . VAL A 1 81 ? 3.720 4.322 -3.674 1.00 89.69 81 VAL A O 1
ATOM 580 N N . LYS A 1 82 ? 5.324 3.156 -2.602 1.00 89.44 82 LYS A N 1
ATOM 581 C CA . LYS A 1 82 ? 6.468 3.954 -3.064 1.00 89.44 82 LYS A CA 1
ATOM 582 C C . LYS A 1 82 ? 7.397 3.105 -3.919 1.00 89.44 82 LYS A C 1
ATOM 584 O O . LYS A 1 82 ? 7.766 1.990 -3.559 1.00 89.44 82 LYS A O 1
ATOM 589 N N . MET A 1 83 ? 7.783 3.660 -5.066 1.00 88.50 83 MET A N 1
ATOM 590 C CA . MET A 1 83 ? 8.675 3.009 -6.023 1.00 88.50 83 MET A CA 1
ATOM 591 C C . MET A 1 83 ? 10.045 3.684 -6.016 1.00 88.50 83 MET A C 1
ATOM 593 O O . MET A 1 83 ? 10.170 4.843 -6.417 1.00 88.50 83 MET A O 1
ATOM 597 N N . HIS A 1 84 ? 11.075 2.935 -5.627 1.00 90.00 84 HIS A N 1
ATOM 598 C CA . HIS A 1 84 ? 12.469 3.372 -5.663 1.00 90.00 84 HIS A CA 1
ATOM 599 C C . HIS A 1 84 ? 13.203 2.669 -6.803 1.00 90.00 84 HIS A C 1
ATOM 601 O O . HIS A 1 84 ? 13.632 1.525 -6.673 1.00 90.00 84 HIS A O 1
ATOM 607 N N . TRP A 1 85 ? 13.334 3.348 -7.940 1.00 89.94 85 TRP A N 1
ATOM 608 C CA . TRP A 1 85 ? 14.001 2.805 -9.123 1.00 89.94 85 TRP A CA 1
ATOM 609 C C . TRP A 1 85 ? 15.519 2.963 -9.038 1.00 89.94 85 TRP A C 1
ATOM 611 O O . TRP A 1 85 ? 16.021 4.022 -8.669 1.00 89.94 85 TRP A O 1
ATOM 621 N N . PHE A 1 86 ? 16.246 1.924 -9.438 1.00 92.06 86 PHE A N 1
ATOM 622 C CA . PHE A 1 86 ? 17.710 1.924 -9.488 1.00 92.06 86 PHE A CA 1
ATOM 623 C C . PHE A 1 86 ? 18.267 2.296 -10.859 1.00 92.06 86 PHE A C 1
ATOM 625 O O . PHE A 1 86 ? 19.452 2.602 -10.972 1.00 92.06 86 PHE A O 1
ATOM 632 N N . ASN A 1 87 ? 17.435 2.248 -11.901 1.00 91.62 87 ASN A N 1
ATOM 633 C CA . ASN A 1 87 ? 17.833 2.555 -13.265 1.00 91.62 87 ASN A CA 1
ATOM 634 C C . ASN A 1 87 ? 16.808 3.441 -13.994 1.00 91.62 87 ASN A C 1
ATOM 636 O O . ASN A 1 87 ? 15.611 3.351 -13.703 1.00 91.62 87 ASN A O 1
ATOM 640 N N . PRO A 1 88 ? 17.249 4.270 -14.962 1.00 88.38 88 PRO A N 1
ATOM 641 C CA . PRO A 1 88 ? 16.360 5.151 -15.723 1.00 88.38 88 PRO A CA 1
ATOM 642 C C . PRO A 1 88 ? 15.268 4.402 -16.492 1.00 88.38 88 PRO A C 1
ATOM 644 O O . PRO A 1 88 ? 14.159 4.913 -16.639 1.00 88.38 88 PRO A O 1
ATOM 647 N N . GLU A 1 89 ? 15.554 3.177 -16.942 1.00 90.25 89 GLU A N 1
ATOM 648 C CA . GLU A 1 89 ? 14.605 2.338 -17.679 1.00 90.25 89 GLU A CA 1
ATOM 649 C C . GLU A 1 89 ? 13.534 1.708 -16.771 1.00 90.25 89 GLU A C 1
ATOM 651 O O . GLU A 1 89 ? 12.620 1.060 -17.278 1.00 90.25 89 GLU A O 1
ATOM 656 N N . LYS A 1 90 ? 13.622 1.897 -15.442 1.00 87.31 90 LYS A N 1
ATOM 657 C CA . LYS A 1 90 ? 12.664 1.401 -14.435 1.00 87.31 90 LYS A CA 1
ATOM 658 C C . LYS A 1 90 ? 12.412 -0.107 -14.528 1.00 87.31 90 LYS A C 1
ATOM 660 O O . LYS A 1 90 ? 11.289 -0.584 -14.400 1.00 87.31 90 LYS A O 1
ATOM 665 N N . THR A 1 91 ? 13.476 -0.871 -14.754 1.00 84.19 91 THR A N 1
ATOM 666 C CA . THR A 1 91 ? 13.412 -2.343 -14.782 1.00 84.19 91 THR A CA 1
ATOM 667 C C . THR A 1 91 ? 13.882 -2.971 -13.473 1.00 84.19 91 THR A C 1
ATOM 669 O O . THR A 1 91 ? 13.620 -4.146 -13.229 1.00 84.19 91 THR A O 1
ATOM 672 N N . LYS A 1 92 ? 14.565 -2.201 -12.618 1.00 85.75 92 LYS A N 1
ATOM 673 C CA . LYS A 1 92 ? 15.076 -2.628 -11.315 1.00 85.75 92 LYS A CA 1
ATOM 674 C C . LYS A 1 92 ? 14.735 -1.585 -10.262 1.00 85.75 92 LYS A C 1
ATOM 676 O O . LYS A 1 92 ? 14.958 -0.392 -10.467 1.00 85.75 92 LYS A O 1
ATOM 681 N N . GLY A 1 93 ? 14.236 -2.033 -9.121 1.00 88.44 93 GLY A N 1
ATOM 682 C CA . GLY A 1 93 ? 13.896 -1.146 -8.021 1.00 88.44 93 GLY A CA 1
ATOM 683 C C . GLY A 1 93 ? 13.413 -1.894 -6.791 1.00 88.44 93 GLY A C 1
ATOM 684 O O . GLY A 1 93 ? 13.322 -3.122 -6.791 1.00 88.44 93 GLY A O 1
ATOM 685 N N . ILE A 1 94 ? 13.098 -1.122 -5.759 1.00 88.81 94 ILE A N 1
ATOM 686 C CA . ILE A 1 94 ? 12.423 -1.569 -4.544 1.00 88.81 94 ILE A CA 1
ATOM 687 C C . ILE A 1 94 ? 10.990 -1.037 -4.562 1.00 88.81 94 ILE A C 1
ATOM 689 O O . ILE A 1 94 ? 10.750 0.120 -4.920 1.00 88.81 94 ILE A O 1
ATOM 693 N N . ILE A 1 95 ? 10.061 -1.899 -4.154 1.00 88.44 95 ILE A N 1
ATOM 694 C CA . ILE A 1 95 ? 8.675 -1.544 -3.855 1.00 88.44 95 ILE A CA 1
ATOM 695 C C . ILE A 1 95 ? 8.550 -1.475 -2.337 1.00 88.44 95 ILE A C 1
ATOM 697 O O . ILE A 1 95 ? 8.777 -2.475 -1.658 1.00 88.44 95 ILE A O 1
ATOM 701 N N . GLU A 1 96 ? 8.198 -0.307 -1.817 1.00 89.06 96 GLU A N 1
ATOM 702 C CA . GLU A 1 96 ? 7.831 -0.123 -0.415 1.00 89.06 96 GLU A CA 1
ATOM 703 C C . GLU A 1 96 ? 6.308 -0.034 -0.322 1.00 89.06 96 GLU A C 1
ATOM 705 O O . GLU A 1 96 ? 5.681 0.733 -1.058 1.00 89.06 96 GLU A O 1
ATOM 710 N N . VAL A 1 97 ? 5.720 -0.841 0.564 1.00 88.06 97 VAL A N 1
ATOM 711 C CA . VAL A 1 97 ? 4.274 -0.887 0.797 1.00 88.06 97 VAL A CA 1
ATOM 712 C C . VAL A 1 97 ? 3.997 -0.703 2.276 1.00 88.06 97 VAL A C 1
ATOM 714 O O . VAL A 1 97 ? 4.490 -1.475 3.099 1.00 88.06 97 VAL A O 1
ATOM 717 N N . SER A 1 98 ? 3.170 0.290 2.585 1.00 86.44 98 SER A N 1
ATOM 718 C CA . SER A 1 98 ? 2.845 0.688 3.952 1.00 86.44 98 SER A CA 1
ATOM 719 C C . SER A 1 98 ? 1.335 0.754 4.145 1.00 86.44 98 SER A C 1
ATOM 721 O O . SER A 1 98 ? 0.609 1.297 3.312 1.00 86.44 98 SER A O 1
ATOM 723 N N . TYR A 1 99 ? 0.859 0.197 5.257 1.00 80.88 99 TYR A N 1
ATOM 724 C CA . TYR A 1 99 ? -0.515 0.398 5.708 1.00 80.88 99 TYR A CA 1
ATOM 725 C C . TYR A 1 99 ? -0.642 1.775 6.368 1.00 80.88 99 TYR A C 1
ATOM 727 O O . TYR A 1 99 ? 0.266 2.189 7.091 1.00 80.88 99 TYR A O 1
ATOM 735 N N . LEU A 1 100 ? -1.747 2.467 6.080 1.00 68.31 100 LEU A N 1
ATOM 736 C CA . LEU A 1 100 ? -2.106 3.757 6.678 1.00 68.31 100 LEU A CA 1
ATOM 737 C C . LEU A 1 100 ? -2.799 3.578 8.033 1.00 68.31 100 LEU A C 1
ATOM 739 O O . LEU A 1 100 ? -3.541 2.579 8.188 1.00 68.31 100 LEU A O 1
#

Secondary structure (DSSP, 8-state):
--SHHHHHHHHHHHTT--------------------S-SPEEETTSSSEEEEEEETTTTEEEEEEE-TT-HHHHTTSSSEEEEEESSTTS-SEEEEEE--

=== Feature glossary ===
Legend for the data blocks above and below:

— What the protein is —

The amino-acid sequence is the protein's primary structure: the linear order of residues from the N-terminus to the C-terminus, written in one-letter code. Everything else here — the 3D coordinates, the secondary structure, the domain annotations — is ultimately a consequence of this string.

Database cross-references. InterPro integrates a dozen domain/family signature databases into unified entries with residue-range hits. GO terms attach function/process/location labels with evidence codes. CATH codes position the fold in a four-level structural taxonomy. Organism is the NCBI-taxonomy species name.

— Where its atoms are —

The mmCIF block holds the 3D Cartesian coordinates of each backbone atom (N, Cα, C, O) in ångströms. mmCIF is the PDB's canonical archive format — a tagged-loop text representation of the atomic model.

The six renders are orthographic views along the three Cartesian axes in both directions. Representation (cartoon, sticks, or surface) and color scheme (sequence-rainbow or by-chain) vary across proteins so the training set covers all the common visualization conventions.

— Local backbone conformation —

Secondary structure is the local, repeating backbone conformation. DSSP classifies it into eight states by reading the hydrogen-bond network: three helix types (H, G, I), two β types (E, B), two non-regular types (T, S), and unstructured coil (-).

SS3 is a coarse helix/strand/coil call (letters a/b/c) made by the P-SEA algorithm from inter-Cα distances and dihedrals. It is less detailed than DSSP but needs only Cα positions.

Backbone dihedral angles. Every residue except chain termini has a φ (preceding-C → N → Cα → C) and a ψ (N → Cα → C → next-N). They are reported in degrees following the IUPAC sign convention. Secondary structure is essentially a statement about which (φ, ψ) basin each residue occupies.

— Global shape and packing —

The geometric summary reports three shape descriptors. Rg (radius of gyration) measures how spread out the Cα atoms are about their centre of mass; compact globular proteins have small Rg, elongated or unfolded ones large. Cα contacts (<8 Å, |i−j|>4) count long-range residue pairs in spatial proximity — high for tightly packed folds, near zero for rods or random coil. The bounding-box extents give the protein's footprint along x, y, z in Å.

Solvent accessibility: the surface area of each residue that a 1.4 Å water probe can touch, in Å². When only backbone atoms are present the absolute values are lower than full-atom SASA (side chains contribute most of the area) and are flagged as backbone-only.

Plot images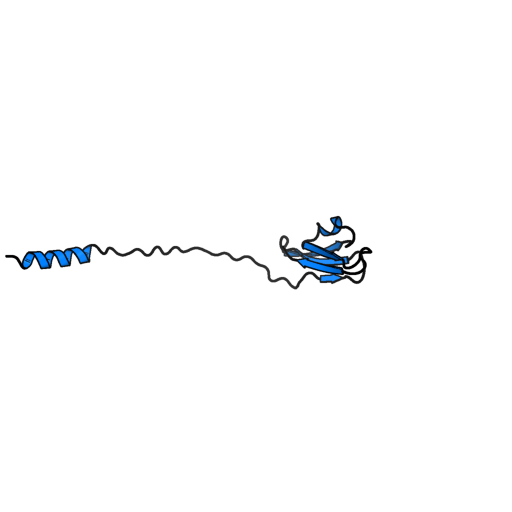: a contact map (which residues are close in 3D, as an N×N binary image), a Ramachandran scatter (backbone torsion angles, revealing secondary-structure composition at a glance), and — for AlphaFold structures — a PAE heatmap (pairwise prediction confidence).

— Structural neighborhood —

Foldseek's 3Di representation compresses backbone geometry into a per-residue letter drawn from a learned twenty-state alphabet. It captures the tertiary interaction pattern around each residue — which residues are packed against it in space, regardless of where they are in sequence.

Structural nearest neighbors (via Foldseek easy-search vs the PDB). Reported per hit: target PDB id, E-value, and alignment TM-score. A TM-score above ~0.5 is the conventional threshold for 'same fold'.

— Confidence and disorder —

pLDDT (predicted Local Distance Difference Test) is AlphaFold's per-residue confidence score, ranging from 0 to 100. Values above 90 indicate high confidence (typically well-packed cores); 70–90 is confident; 50–70 low confidence; below 50 usually means the region is disordered or the prediction is unreliable there. AlphaFold stores pLDDT in the mmCIF B-factor column.

For experimental (PDB) structures, the B-factor (temperature factor) quantifies the positional spread of each atom in the crystal — a combination of thermal vibration and static disorder — in units of Å². High B-factors mark flexible loops or poorly resolved regions; low B-factors mark the rigid, well-ordered core.

Predicted Aligned Error (PAE) is an AlphaFold confidence matrix: entry (i, j) is the expected error in the position of residue j, in ångströms, when the prediction is superimposed on the true structure at residue i. Low PAE within a block of residues means that block is internally rigid and well-predicted; high PAE between two blocks means their relative placement is uncertain even if each block individually is confident.